Protein AF-A0A6S9W6U0-F1 (afdb_monomer_lite)

Organism: Emiliania huxleyi (NCBI:txid2903)

Structure (mmCIF, N/CA/C/O backbone):
data_AF-A0A6S9W6U0-F1
#
_entry.id   AF-A0A6S9W6U0-F1
#
loop_
_atom_site.group_PDB
_atom_site.id
_atom_site.type_symbol
_atom_site.label_atom_id
_atom_site.label_alt_id
_atom_site.label_comp_id
_atom_site.label_asym_id
_atom_site.label_entity_id
_atom_site.label_seq_id
_atom_site.pdbx_PDB_ins_code
_atom_site.Cartn_x
_atom_site.Cartn_y
_atom_site.Cartn_z
_atom_site.occupancy
_atom_site.B_iso_or_equiv
_atom_site.auth_seq_id
_atom_site.auth_comp_id
_atom_site.auth_asym_id
_atom_site.auth_atom_id
_atom_site.pdbx_PDB_model_num
ATOM 1 N N . MET A 1 1 ? -9.282 -48.641 -18.805 1.00 45.56 1 MET A N 1
ATOM 2 C CA . MET A 1 1 ? -10.358 -49.287 -18.015 1.00 45.56 1 MET A CA 1
ATOM 3 C C . MET A 1 1 ? -9.670 -49.865 -16.785 1.00 45.56 1 MET A C 1
ATOM 5 O O . MET A 1 1 ? -8.794 -50.685 -16.987 1.00 45.56 1 MET A O 1
ATOM 9 N N . LEU A 1 2 ? -9.786 -49.357 -15.556 1.00 47.97 2 LEU A N 1
ATOM 10 C CA . LEU A 1 2 ? -10.931 -49.001 -14.702 1.00 47.97 2 LEU A CA 1
ATOM 11 C C . LEU A 1 2 ? -10.508 -47.906 -13.685 1.00 47.97 2 LEU A C 1
ATOM 13 O O . LEU A 1 2 ? -9.341 -47.906 -13.297 1.00 47.97 2 LEU A O 1
ATOM 17 N N . PRO A 1 3 ? -11.410 -47.032 -13.196 1.00 55.19 3 PRO A N 1
ATOM 18 C CA . PRO A 1 3 ? -11.171 -46.211 -12.007 1.00 55.19 3 PRO A CA 1
ATOM 19 C C . PRO A 1 3 ? -11.755 -46.864 -10.740 1.00 55.19 3 PRO A C 1
ATOM 21 O O . PRO A 1 3 ? -12.887 -47.346 -10.750 1.00 55.19 3 PRO A O 1
ATOM 24 N N . VAL A 1 4 ? -11.006 -46.846 -9.633 1.00 51.09 4 VAL A N 1
ATOM 25 C CA . VAL A 1 4 ? -11.499 -47.245 -8.303 1.00 51.09 4 VAL A CA 1
ATOM 26 C C . VAL A 1 4 ? -11.858 -45.983 -7.525 1.00 51.09 4 VAL A C 1
ATOM 28 O O . VAL A 1 4 ? -10.983 -45.255 -7.065 1.00 51.09 4 VAL A O 1
ATOM 31 N N . ALA A 1 5 ? -13.158 -45.727 -7.394 1.00 45.31 5 ALA A N 1
ATOM 32 C CA . ALA A 1 5 ? -13.719 -44.763 -6.458 1.00 45.31 5 ALA A CA 1
ATOM 33 C C . ALA A 1 5 ? -14.281 -45.532 -5.256 1.00 45.31 5 ALA A C 1
ATOM 35 O O . ALA A 1 5 ? -15.120 -46.416 -5.422 1.00 45.31 5 ALA A O 1
ATOM 36 N N . CYS A 1 6 ? -13.828 -45.192 -4.050 1.00 39.88 6 CYS A N 1
ATOM 37 C CA . CYS A 1 6 ? -14.422 -45.673 -2.807 1.00 39.88 6 CYS A CA 1
ATOM 38 C C . CYS A 1 6 ? -15.377 -44.594 -2.288 1.00 39.88 6 CYS A C 1
ATOM 40 O O . CYS A 1 6 ? -14.941 -43.551 -1.807 1.00 39.88 6 CYS A O 1
ATOM 42 N N . ALA A 1 7 ? -16.677 -44.850 -2.406 1.00 47.69 7 ALA A N 1
ATOM 43 C CA . ALA A 1 7 ? -17.736 -44.110 -1.736 1.00 47.69 7 ALA A CA 1
ATOM 44 C C . ALA A 1 7 ? -18.585 -45.108 -0.941 1.00 47.69 7 ALA A C 1
ATOM 46 O O . ALA A 1 7 ? -19.046 -46.110 -1.485 1.00 47.69 7 ALA A O 1
ATOM 47 N N . SER A 1 8 ? -18.783 -44.843 0.347 1.00 45.09 8 SER A N 1
ATOM 48 C CA . SER A 1 8 ? -19.816 -45.446 1.200 1.00 45.09 8 SER A CA 1
ATOM 49 C C . SER A 1 8 ? -19.757 -44.764 2.562 1.00 45.09 8 SER A C 1
ATOM 51 O O . SER A 1 8 ? -18.672 -44.497 3.057 1.00 45.09 8 SER A O 1
ATOM 53 N N . SER A 1 9 ? -20.832 -44.492 3.285 1.00 46.31 9 SER A N 1
ATOM 54 C CA . SER A 1 9 ? -22.271 -44.478 3.029 1.00 46.31 9 SER A CA 1
ATOM 55 C C . SER A 1 9 ? -22.847 -43.899 4.322 1.00 46.31 9 SER A C 1
ATOM 57 O O . SER A 1 9 ? -22.500 -44.365 5.407 1.00 46.31 9 SER A O 1
ATOM 59 N N . ALA A 1 10 ? -23.698 -42.883 4.226 1.00 45.69 10 ALA A N 1
ATOM 60 C CA . ALA A 1 10 ? -24.438 -42.350 5.361 1.00 45.69 10 ALA A CA 1
ATOM 61 C C . ALA A 1 10 ? -25.391 -43.420 5.924 1.00 45.69 10 ALA A C 1
ATOM 63 O O . ALA A 1 10 ? -26.131 -44.047 5.168 1.00 45.69 10 ALA A O 1
ATOM 64 N N . ALA A 1 11 ? -25.401 -43.603 7.245 1.00 43.19 11 ALA A N 1
ATOM 65 C CA . ALA A 1 11 ? -26.414 -44.388 7.943 1.00 43.19 11 ALA A CA 1
ATOM 66 C C . ALA A 1 11 ? -27.269 -43.453 8.809 1.00 43.19 11 ALA A C 1
ATOM 68 O O . ALA A 1 11 ? -26.894 -43.058 9.909 1.00 43.19 11 ALA A O 1
ATOM 69 N N . VAL A 1 12 ? -28.426 -43.092 8.258 1.00 51.78 12 VAL A N 1
ATOM 70 C CA . VAL A 1 12 ? -29.587 -42.522 8.950 1.00 51.78 12 VAL A CA 1
ATOM 71 C C . VAL A 1 12 ? -30.509 -43.677 9.327 1.00 51.78 12 VAL A C 1
ATOM 73 O O . VAL A 1 12 ? -30.805 -44.490 8.454 1.00 51.78 12 VAL A O 1
ATOM 76 N N . SER A 1 13 ? -30.994 -43.733 10.575 1.00 48.97 13 SER A N 1
ATOM 77 C CA . SER A 1 13 ? -32.222 -44.444 11.008 1.00 48.97 13 SER A CA 1
ATOM 78 C C . SER A 1 13 ? -32.468 -44.243 12.526 1.00 48.97 13 SER A C 1
ATOM 80 O O . SER A 1 13 ? -31.562 -43.779 13.212 1.00 48.97 13 SER A O 1
ATOM 82 N N . PRO A 1 14 ? -33.678 -44.487 13.077 1.00 51.81 14 PRO A N 1
ATOM 83 C CA . PRO A 1 14 ? -34.766 -43.511 13.158 1.00 51.81 14 PRO A CA 1
ATOM 84 C C . PRO A 1 14 ? -35.221 -43.243 14.615 1.00 51.81 14 PRO A C 1
ATOM 86 O O . PRO A 1 14 ? -34.700 -43.787 15.583 1.00 51.81 14 PRO A O 1
ATOM 89 N N . ARG A 1 15 ? -36.217 -42.363 14.761 1.00 44.72 15 ARG A N 1
ATOM 90 C CA . ARG A 1 15 ? -36.742 -41.783 16.010 1.00 44.72 15 ARG A CA 1
ATOM 91 C C . ARG A 1 15 ? -37.965 -42.538 16.591 1.00 44.72 15 ARG A C 1
ATOM 93 O O . ARG A 1 15 ? -38.864 -42.875 15.830 1.00 44.72 15 ARG A O 1
ATOM 100 N N . ALA A 1 16 ? -38.035 -42.556 17.941 1.00 42.88 16 ALA A N 1
ATOM 101 C CA . ALA A 1 16 ? -39.203 -42.640 18.868 1.00 42.88 16 ALA A CA 1
ATOM 102 C C . ALA A 1 16 ? -39.867 -44.022 19.153 1.00 42.88 16 ALA A C 1
ATOM 104 O O . ALA A 1 16 ? -39.698 -44.919 18.334 1.00 42.88 16 ALA A O 1
ATOM 105 N N . PRO A 1 17 ? -40.646 -44.213 20.264 1.00 53.44 17 PRO A N 1
ATOM 106 C CA . PRO A 1 17 ? -41.203 -43.224 21.214 1.00 53.44 17 PRO A CA 1
ATOM 107 C C . PRO A 1 17 ? -41.050 -43.513 22.735 1.00 53.44 17 PRO A C 1
ATOM 109 O O . PRO A 1 17 ? -40.494 -44.511 23.176 1.00 53.44 17 PRO A O 1
ATOM 112 N N . ALA A 1 18 ? -41.560 -42.551 23.513 1.00 50.34 18 ALA A N 1
ATOM 113 C CA . ALA A 1 18 ? -41.523 -42.388 24.964 1.00 50.34 18 ALA A CA 1
ATOM 114 C C . ALA A 1 18 ? -42.345 -43.407 25.782 1.00 50.34 18 ALA A C 1
ATOM 116 O O . ALA A 1 18 ? -43.383 -43.889 25.333 1.00 50.34 18 ALA A O 1
ATOM 117 N N . GLY A 1 19 ? -41.931 -43.615 27.037 1.00 45.50 19 GLY A N 1
ATOM 118 C CA . GLY A 1 19 ? -42.747 -44.184 28.114 1.00 45.50 19 GLY A CA 1
ATOM 119 C C . GLY A 1 19 ? -42.873 -43.191 29.286 1.00 45.50 19 GLY A C 1
ATOM 120 O O . GLY A 1 19 ? -41.926 -42.437 29.526 1.00 45.50 19 GLY A O 1
ATOM 121 N N . PRO A 1 20 ? -44.011 -43.142 30.007 1.00 59.19 20 PRO A N 1
ATOM 122 C CA . PRO A 1 20 ? -44.188 -42.278 31.168 1.00 59.19 20 PRO A CA 1
ATOM 123 C C . PRO A 1 20 ? -43.856 -43.035 32.461 1.00 59.19 20 PRO A C 1
ATOM 125 O O . PRO A 1 20 ? -44.389 -44.113 32.709 1.00 59.19 20 PRO A O 1
ATOM 128 N N . SER A 1 21 ? -43.039 -42.446 33.334 1.00 49.75 21 SER A N 1
ATOM 129 C CA . SER A 1 21 ? -42.992 -42.845 34.744 1.00 49.75 21 SER A CA 1
ATOM 130 C C . SER A 1 21 ? -43.081 -41.610 35.631 1.00 49.75 21 SER A C 1
ATOM 132 O O . SER A 1 21 ? -42.172 -40.787 35.719 1.00 49.75 21 SER A O 1
ATOM 134 N N . THR A 1 22 ? -44.242 -41.499 36.252 1.00 47.97 22 THR A N 1
ATOM 135 C CA . THR A 1 22 ? -44.636 -40.604 37.332 1.00 47.97 22 THR A CA 1
ATOM 136 C C . THR A 1 22 ? -43.745 -40.727 38.569 1.00 47.97 22 THR A C 1
ATOM 138 O O . THR A 1 22 ? -43.418 -41.840 38.971 1.00 47.97 22 THR A O 1
ATOM 141 N N . GLY A 1 23 ? -43.511 -39.603 39.254 1.00 41.44 23 GLY A N 1
ATOM 142 C CA . GLY A 1 23 ? -43.323 -39.596 40.710 1.00 41.44 23 GLY A CA 1
ATOM 143 C C . GLY A 1 23 ? -41.991 -39.041 41.203 1.00 41.44 23 GLY A C 1
ATOM 144 O O . GLY A 1 23 ? -41.084 -39.791 41.535 1.00 41.44 23 GLY A O 1
ATOM 145 N N . GLY A 1 24 ? -41.910 -37.720 41.337 1.00 40.75 24 GLY A N 1
ATOM 146 C CA . GLY A 1 24 ? -40.835 -37.052 42.062 1.00 40.75 24 GLY A CA 1
ATOM 147 C C . GLY A 1 24 ? -41.137 -35.568 42.176 1.00 40.75 24 GLY A C 1
ATOM 148 O O . GLY A 1 24 ? -40.792 -34.798 41.287 1.00 40.75 24 GLY A O 1
ATOM 149 N N . ILE A 1 25 ? -41.828 -35.173 43.247 1.00 50.97 25 ILE A N 1
ATOM 150 C CA . ILE A 1 25 ? -42.038 -33.769 43.614 1.00 50.97 25 ILE A CA 1
ATOM 151 C C . ILE A 1 25 ? -40.677 -33.218 44.055 1.00 50.97 25 ILE A C 1
ATOM 153 O O . ILE A 1 25 ? -40.326 -33.236 45.230 1.00 50.97 25 ILE A O 1
ATOM 157 N N . GLY A 1 26 ? -39.879 -32.791 43.083 1.00 47.25 26 GLY A N 1
ATOM 158 C CA . GLY A 1 26 ? -38.724 -31.934 43.280 1.00 47.25 26 GLY A CA 1
ATOM 159 C C . GLY A 1 26 ? -39.120 -30.544 42.821 1.00 47.25 26 GLY A C 1
ATOM 160 O O . GLY A 1 26 ? -39.370 -30.332 41.637 1.00 47.25 26 GLY A O 1
ATOM 161 N N . VAL A 1 27 ? -39.225 -29.608 43.760 1.00 53.25 27 VAL A N 1
ATOM 162 C CA . VAL A 1 27 ? -39.337 -28.176 43.468 1.00 53.25 27 VAL A CA 1
ATOM 163 C C . VAL A 1 27 ? -38.278 -27.836 42.410 1.00 53.25 27 VAL A C 1
ATOM 165 O O . VAL A 1 27 ? -37.106 -28.143 42.649 1.00 53.25 27 VAL A O 1
ATOM 168 N N . PRO A 1 28 ? -38.621 -27.250 41.247 1.00 48.69 28 PRO A N 1
ATOM 169 C CA . PRO A 1 28 ? -37.594 -26.778 40.341 1.00 48.69 28 PRO A CA 1
ATOM 170 C C . PRO A 1 28 ? -36.883 -25.641 41.066 1.00 48.69 28 PRO A C 1
ATOM 172 O O . PRO A 1 28 ? -37.420 -24.543 41.215 1.00 48.69 28 PRO A O 1
ATOM 175 N N . LEU A 1 29 ? -35.684 -25.930 41.572 1.00 53.41 29 LEU A N 1
ATOM 176 C CA . LEU A 1 29 ? -34.732 -24.916 41.976 1.00 53.41 29 LEU A CA 1
ATOM 177 C C . LEU A 1 29 ? -34.530 -24.053 40.731 1.00 53.41 29 LEU A C 1
ATOM 179 O O . LEU A 1 29 ? -33.866 -24.467 39.782 1.00 53.41 29 LEU A O 1
ATOM 183 N N . VAL A 1 30 ? -35.192 -22.897 40.705 1.00 53.28 30 VAL A N 1
ATOM 184 C CA . VAL A 1 30 ? -34.975 -21.856 39.711 1.00 53.28 30 VAL A CA 1
ATOM 185 C C . VAL A 1 30 ? -33.492 -21.541 39.799 1.00 53.28 30 VAL A C 1
ATOM 187 O O . VAL A 1 30 ? -33.047 -20.845 40.712 1.00 53.28 30 VAL A O 1
ATOM 190 N N . LEU A 1 31 ? -32.707 -22.127 38.891 1.00 55.97 31 LEU A N 1
ATOM 191 C CA . LEU A 1 31 ? -31.335 -21.724 38.662 1.00 55.97 31 LEU A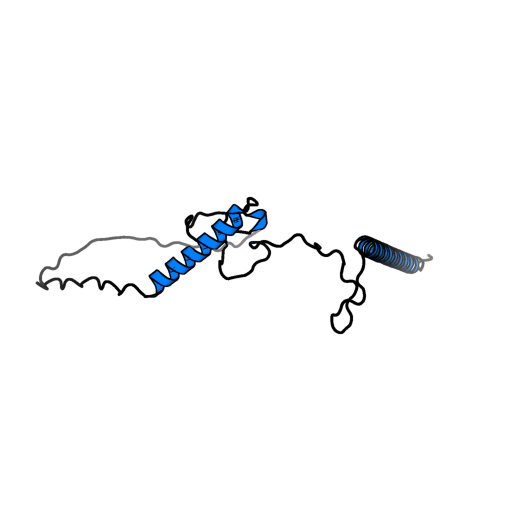 CA 1
ATOM 192 C C . LEU A 1 31 ? -31.443 -20.280 38.192 1.00 55.97 31 LEU A C 1
ATOM 194 O O . LEU A 1 31 ? -31.715 -20.006 37.023 1.00 55.97 31 LEU A O 1
ATOM 198 N N . GLY A 1 32 ? -31.298 -19.362 39.147 1.00 46.31 32 GLY A N 1
ATOM 199 C CA . GLY A 1 32 ? -31.093 -17.959 38.878 1.00 46.31 32 GLY A CA 1
ATOM 200 C C . GLY A 1 32 ? -30.023 -17.880 37.807 1.00 46.31 32 GLY A C 1
ATOM 201 O O . GLY A 1 32 ? -28.888 -18.318 38.013 1.00 46.31 32 GLY A O 1
ATOM 202 N N . ARG A 1 33 ? -30.425 -17.395 36.632 1.00 53.84 33 ARG A N 1
ATOM 203 C CA . ARG A 1 33 ? -29.520 -17.007 35.564 1.00 53.84 33 ARG A CA 1
ATOM 204 C C . ARG A 1 33 ? -28.523 -16.068 36.222 1.00 53.84 33 ARG A C 1
ATOM 206 O O . ARG A 1 33 ? -28.879 -14.944 36.565 1.00 53.84 33 ARG A O 1
ATOM 213 N N . ARG A 1 34 ? -27.315 -16.571 36.495 1.00 53.12 34 ARG A N 1
ATOM 214 C CA . ARG A 1 34 ? -26.216 -15.755 36.997 1.00 53.12 34 ARG A CA 1
ATOM 215 C C . ARG A 1 34 ? -26.002 -14.706 35.918 1.00 53.12 34 ARG A C 1
ATOM 217 O O . ARG A 1 34 ? -25.493 -15.021 34.846 1.00 53.12 34 ARG A O 1
ATOM 224 N N . ILE A 1 35 ? -26.492 -13.496 36.161 1.00 59.78 35 ILE A N 1
ATOM 225 C CA . ILE A 1 35 ? -26.091 -12.328 35.395 1.00 59.78 35 ILE A CA 1
ATOM 226 C C . ILE A 1 35 ? -24.606 -12.223 35.706 1.00 59.78 35 ILE A C 1
ATOM 228 O O . ILE A 1 35 ? -24.223 -11.880 36.825 1.00 59.78 35 ILE A O 1
ATOM 232 N N . ALA A 1 36 ? -23.782 -12.683 34.764 1.00 61.25 36 ALA A N 1
ATOM 233 C CA . ALA A 1 36 ? -22.353 -12.462 34.825 1.00 61.25 36 ALA A CA 1
ATOM 234 C C . ALA A 1 36 ? -22.152 -10.959 35.074 1.00 61.25 36 ALA A C 1
ATOM 236 O O . ALA A 1 36 ? -22.862 -10.160 34.450 1.00 61.25 36 ALA A O 1
ATOM 237 N N . PRO A 1 37 ? -21.267 -10.559 36.004 1.00 57.16 37 PRO A N 1
ATOM 238 C CA . PRO A 1 37 ? -20.985 -9.144 36.184 1.00 57.16 37 PRO A CA 1
ATOM 239 C C . PRO A 1 37 ? -20.589 -8.583 34.813 1.00 57.16 37 PRO A C 1
ATOM 241 O O . PRO A 1 37 ? -19.883 -9.292 34.086 1.00 57.16 37 PRO A O 1
ATOM 244 N N . PRO A 1 38 ? -21.052 -7.378 34.423 1.00 58.94 38 PRO A N 1
ATOM 245 C CA . PRO A 1 38 ? -20.591 -6.761 33.191 1.00 58.94 38 PRO A CA 1
ATOM 246 C C . PRO A 1 38 ? -19.073 -6.721 33.286 1.00 58.94 38 PRO A C 1
ATOM 248 O O . PRO A 1 38 ? -18.504 -6.042 34.141 1.00 58.94 38 PRO A O 1
ATOM 251 N N . SER A 1 39 ? -18.419 -7.565 32.494 1.00 62.66 39 SER A N 1
ATOM 252 C CA . SER A 1 39 ? -16.972 -7.638 32.474 1.00 62.66 39 SER A CA 1
ATOM 253 C C . SER A 1 39 ? -16.476 -6.236 32.160 1.00 62.66 39 SER A C 1
ATOM 255 O O . SER A 1 39 ? -16.992 -5.614 31.231 1.00 62.66 39 SER A O 1
ATOM 257 N N . MET A 1 40 ? -15.479 -5.751 32.900 1.00 61.69 40 MET A N 1
ATOM 258 C CA . MET A 1 40 ? -14.823 -4.459 32.644 1.00 61.69 40 MET A CA 1
ATOM 259 C C . MET A 1 40 ? -14.399 -4.290 31.172 1.00 61.69 40 MET A C 1
ATOM 261 O O . MET A 1 40 ? -14.284 -3.171 30.685 1.00 61.69 40 MET A O 1
ATOM 265 N N . ASN A 1 41 ? -14.274 -5.411 30.460 1.00 68.38 41 ASN A N 1
ATOM 266 C CA . ASN A 1 41 ? -14.037 -5.523 29.031 1.00 68.38 41 ASN A CA 1
ATOM 267 C C . ASN A 1 41 ? -15.103 -4.824 28.164 1.00 68.38 41 ASN A C 1
ATOM 269 O O . ASN A 1 41 ? -14.753 -4.238 27.158 1.00 68.38 41 ASN A O 1
ATOM 273 N N . PHE A 1 42 ? -16.387 -4.790 28.546 1.00 75.75 42 PHE A N 1
ATOM 274 C CA . PHE A 1 42 ? -17.433 -4.211 27.683 1.00 75.75 42 PHE A CA 1
ATOM 275 C C . PHE A 1 42 ? -17.235 -2.708 27.449 1.00 75.75 42 PHE A C 1
ATOM 277 O O . PHE A 1 42 ? -17.337 -2.230 26.324 1.00 75.75 42 PHE A O 1
ATOM 284 N N . PHE A 1 43 ? -16.929 -1.956 28.510 1.00 79.00 43 PHE A N 1
ATOM 285 C CA . PHE A 1 43 ? -16.691 -0.518 28.388 1.00 79.00 43 PHE A CA 1
ATOM 286 C C . PHE A 1 43 ? -15.352 -0.217 27.713 1.00 79.00 43 PHE A C 1
ATOM 288 O O . PHE A 1 43 ? -15.274 0.749 26.958 1.00 79.00 43 PHE A O 1
ATOM 295 N N . SER A 1 44 ? -14.315 -1.032 27.938 1.00 78.38 44 SER A N 1
ATOM 296 C CA . SER A 1 44 ? -13.043 -0.872 27.226 1.00 78.38 44 SER A CA 1
ATOM 297 C C . SER A 1 44 ? -13.167 -1.211 25.742 1.00 78.38 44 SER A C 1
ATOM 299 O O . SER A 1 44 ? -12.621 -0.487 24.919 1.00 78.38 44 SER A O 1
ATOM 301 N N . ASP A 1 45 ? -13.916 -2.259 25.398 1.00 78.88 45 ASP A N 1
ATOM 302 C CA . ASP A 1 45 ? -14.146 -2.688 24.019 1.00 78.88 45 ASP A CA 1
ATOM 303 C C . ASP A 1 45 ? -15.010 -1.658 23.281 1.00 78.88 45 ASP A C 1
ATOM 305 O O . ASP A 1 45 ? -14.684 -1.271 22.164 1.00 78.88 45 ASP A O 1
ATOM 309 N N . PHE A 1 46 ? -16.042 -1.115 23.938 1.00 82.50 46 PHE A N 1
ATOM 310 C CA . PHE A 1 46 ? -16.851 -0.026 23.391 1.00 82.50 46 PHE A CA 1
ATOM 311 C C . PHE A 1 46 ? -16.040 1.256 23.165 1.00 82.50 46 PHE A C 1
ATOM 313 O O . PHE A 1 46 ? -16.154 1.875 22.111 1.00 82.50 46 PHE A O 1
ATOM 320 N N . MET A 1 47 ? -15.207 1.664 24.128 1.00 84.06 47 MET A N 1
ATOM 321 C CA . MET A 1 47 ? -14.361 2.853 23.967 1.00 84.06 47 MET A CA 1
ATOM 322 C C . MET A 1 47 ? -13.295 2.648 22.888 1.00 84.06 47 MET A C 1
ATOM 324 O O . MET A 1 47 ? -13.016 3.578 22.139 1.00 84.06 47 MET A O 1
ATOM 328 N N . ALA A 1 48 ? -12.752 1.435 22.753 1.00 81.00 48 ALA A N 1
ATOM 329 C CA . ALA A 1 48 ? -11.837 1.092 21.669 1.00 81.00 48 ALA A CA 1
ATOM 330 C C . ALA A 1 48 ? -12.533 1.095 20.295 1.00 81.00 48 ALA A C 1
ATOM 332 O O . ALA A 1 48 ? -11.955 1.560 19.316 1.00 81.00 48 ALA A O 1
ATOM 333 N N . GLU A 1 49 ? -13.778 0.620 20.202 1.00 81.94 49 GLU A N 1
ATOM 334 C CA . GLU A 1 49 ? -14.565 0.715 18.966 1.00 81.94 49 GLU A CA 1
ATOM 335 C C . GLU A 1 49 ? -14.959 2.156 18.633 1.00 81.94 49 GLU A C 1
ATOM 337 O O . GLU A 1 49 ? -15.000 2.520 17.458 1.00 81.94 49 GLU A O 1
ATOM 342 N N . LEU A 1 50 ? -15.220 2.983 19.647 1.00 84.50 50 LEU A N 1
ATOM 343 C CA . LEU A 1 50 ? -15.534 4.398 19.479 1.00 84.50 50 LEU A CA 1
ATOM 344 C C . LEU A 1 50 ? -14.312 5.203 19.019 1.00 84.50 50 LEU A C 1
ATOM 346 O O . LEU A 1 50 ? -14.454 6.061 18.152 1.00 84.50 50 LEU A O 1
ATOM 350 N N . ASP A 1 51 ? -13.126 4.895 19.541 1.00 82.44 51 ASP A N 1
ATOM 351 C CA . ASP A 1 51 ? -11.849 5.455 19.086 1.00 82.44 51 ASP A CA 1
ATOM 352 C C . ASP A 1 51 ? -11.548 5.039 17.639 1.00 82.44 51 ASP A C 1
ATOM 354 O O . ASP A 1 51 ? -11.346 5.890 16.776 1.00 82.44 51 ASP A O 1
ATOM 358 N N . ALA A 1 52 ? -11.683 3.746 17.318 1.00 80.75 52 ALA A N 1
ATOM 359 C CA . ALA A 1 52 ? -11.533 3.250 15.949 1.00 80.75 52 ALA A CA 1
ATOM 360 C C . ALA A 1 52 ? -12.543 3.885 14.976 1.00 80.75 52 ALA A C 1
ATOM 362 O O . ALA A 1 52 ? -12.221 4.153 13.819 1.00 80.75 52 ALA A O 1
ATOM 363 N N . PHE A 1 53 ? -13.772 4.139 15.433 1.00 82.75 53 PHE A N 1
ATOM 364 C CA . PHE A 1 53 ? -14.782 4.847 14.654 1.00 82.75 53 PHE A CA 1
ATOM 365 C C . PHE A 1 53 ? -14.423 6.324 14.456 1.00 82.75 53 PHE A C 1
ATOM 367 O O . PHE A 1 53 ? -14.594 6.847 13.355 1.00 82.75 53 PHE A O 1
ATOM 374 N N . ALA A 1 54 ? -13.923 6.999 15.493 1.00 81.81 54 ALA A N 1
ATOM 375 C CA . ALA A 1 54 ? -13.475 8.383 15.403 1.00 81.81 54 ALA A CA 1
ATOM 376 C C . ALA A 1 54 ? -12.274 8.519 14.452 1.00 81.81 54 ALA A C 1
ATOM 378 O O . ALA A 1 54 ? -12.308 9.385 13.578 1.00 81.81 54 ALA A O 1
ATOM 379 N N . ASP A 1 55 ? -11.283 7.631 14.544 1.00 74.81 55 ASP A N 1
ATOM 380 C CA . ASP A 1 55 ? -10.138 7.550 13.630 1.00 74.81 55 ASP A CA 1
ATOM 381 C C . ASP A 1 55 ? -10.583 7.336 12.176 1.00 74.81 55 ASP A C 1
ATOM 383 O O . ASP A 1 55 ? -10.167 8.071 11.272 1.00 74.81 55 ASP A O 1
ATOM 387 N N . ASP A 1 56 ? -11.491 6.381 11.946 1.00 75.44 56 ASP A N 1
A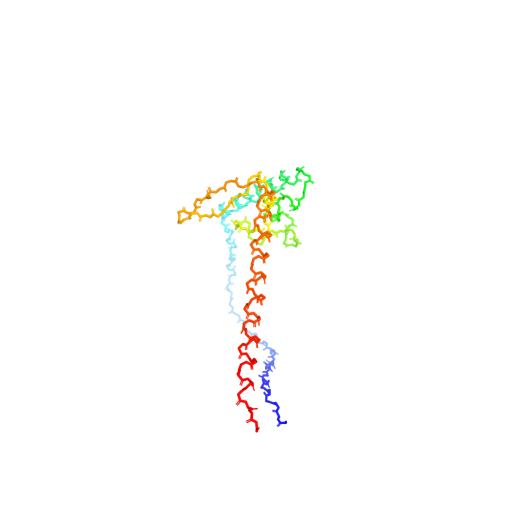TOM 388 C CA . ASP A 1 56 ? -12.063 6.114 10.624 1.00 75.44 56 ASP A CA 1
ATOM 389 C C . ASP A 1 56 ? -12.829 7.345 10.091 1.00 75.44 56 ASP A C 1
ATOM 391 O O . ASP A 1 56 ? -12.705 7.705 8.914 1.00 75.44 56 ASP A O 1
ATOM 395 N N . ALA A 1 57 ? -13.625 8.009 10.939 1.00 74.81 57 ALA A N 1
ATOM 396 C CA . ALA A 1 57 ? -14.453 9.154 10.566 1.00 74.81 57 ALA A CA 1
ATOM 397 C C . ALA A 1 57 ? -13.624 10.415 10.293 1.00 74.81 57 ALA A C 1
ATOM 399 O O . ALA A 1 57 ? -13.891 11.122 9.320 1.00 74.81 57 ALA A O 1
ATOM 400 N N . VAL A 1 58 ? -12.612 10.697 11.115 1.00 72.25 58 VAL A N 1
ATOM 401 C CA . VAL A 1 58 ? -11.707 11.841 10.941 1.00 72.25 58 VAL A CA 1
ATOM 402 C C . VAL A 1 58 ? -10.844 11.646 9.701 1.00 72.25 58 VAL A C 1
ATOM 404 O O . VAL A 1 58 ? -10.774 12.559 8.876 1.00 72.25 58 VAL A O 1
ATOM 407 N N . GLY A 1 59 ? -10.274 10.451 9.509 1.00 68.12 59 GLY A N 1
ATOM 408 C CA . GLY A 1 59 ? -9.521 10.122 8.301 1.00 68.12 59 GLY A CA 1
ATOM 409 C C . GLY A 1 59 ? -10.376 10.317 7.049 1.00 68.12 59 GLY A C 1
ATOM 410 O O . GLY A 1 59 ? -10.023 11.064 6.143 1.00 68.12 59 GLY A O 1
ATOM 411 N N . ARG A 1 60 ? -11.585 9.752 7.020 1.00 70.44 60 ARG A N 1
ATOM 412 C CA . ARG A 1 60 ? -12.443 9.797 5.821 1.00 70.44 60 ARG A CA 1
ATOM 413 C C . ARG A 1 60 ? -13.111 11.141 5.572 1.00 70.44 60 ARG A C 1
ATOM 415 O O . ARG A 1 60 ? -13.410 11.450 4.417 1.00 70.44 60 ARG A O 1
ATOM 422 N N . ARG A 1 61 ? -13.316 11.960 6.607 1.00 68.88 61 ARG A N 1
ATOM 423 C CA . ARG A 1 61 ? -13.845 13.326 6.470 1.00 68.88 61 ARG A CA 1
ATOM 424 C C . ARG A 1 61 ? -12.916 14.235 5.660 1.00 68.88 61 ARG A C 1
ATOM 426 O O . ARG A 1 61 ? -13.411 15.176 5.047 1.00 68.88 61 ARG A O 1
ATOM 433 N N . MET A 1 62 ? -11.620 13.924 5.560 1.00 60.16 62 MET A N 1
ATOM 434 C CA . MET A 1 62 ? -10.702 14.585 4.617 1.00 60.16 62 MET A CA 1
ATOM 435 C C . MET A 1 62 ? -10.954 14.219 3.137 1.00 60.16 62 MET A C 1
ATOM 437 O O . MET A 1 62 ? -10.176 14.591 2.265 1.00 60.16 62 MET A O 1
ATOM 441 N N . GLY A 1 63 ? -12.069 13.548 2.822 1.00 55.22 63 GLY A N 1
ATOM 442 C CA . GLY A 1 63 ? -12.689 13.546 1.491 1.00 55.22 63 GLY A CA 1
ATOM 443 C C . GLY A 1 63 ? -12.156 12.500 0.516 1.00 55.22 63 GLY A C 1
ATOM 444 O O . GLY A 1 63 ? -12.783 12.240 -0.506 1.00 55.22 63 GLY A O 1
ATOM 445 N N . ASN A 1 64 ? -11.050 11.839 0.843 1.00 64.06 64 ASN A N 1
ATOM 446 C CA . ASN A 1 64 ? -10.370 10.955 -0.098 1.00 64.06 64 ASN A CA 1
ATOM 447 C C . ASN A 1 64 ? -10.744 9.452 0.014 1.00 64.06 64 ASN A C 1
ATOM 449 O O . ASN A 1 64 ? -10.217 8.622 -0.732 1.00 64.06 64 ASN A O 1
ATOM 453 N N . GLY A 1 65 ? -11.685 9.089 0.896 1.00 67.12 65 GLY A N 1
ATOM 454 C CA . GLY A 1 65 ? -12.267 7.739 0.986 1.00 67.12 65 GLY A CA 1
ATOM 455 C C . GLY A 1 65 ? -11.277 6.612 1.334 1.00 67.12 65 GLY A C 1
ATOM 456 O O . GLY A 1 65 ? -10.144 6.854 1.740 1.00 67.12 65 GLY A O 1
ATOM 457 N N . ALA A 1 66 ? -11.693 5.350 1.161 1.00 66.88 66 ALA A N 1
ATOM 458 C CA . ALA A 1 66 ? -10.869 4.170 1.481 1.00 66.88 66 ALA A CA 1
ATOM 459 C C . ALA A 1 66 ? -9.554 4.094 0.676 1.00 66.88 66 ALA A C 1
ATOM 461 O O . ALA A 1 66 ? -8.595 3.469 1.112 1.00 66.88 66 ALA A O 1
ATOM 462 N N . LYS A 1 67 ? -9.469 4.791 -0.465 1.00 71.44 67 LYS A N 1
ATOM 463 C CA . LYS A 1 67 ? -8.255 4.865 -1.290 1.00 71.44 67 LYS A CA 1
ATOM 464 C C . LYS A 1 67 ? -7.083 5.547 -0.574 1.00 71.44 67 LYS A C 1
ATOM 466 O O . LYS A 1 67 ? -5.939 5.212 -0.853 1.00 71.44 67 LYS A O 1
ATOM 471 N N . PHE A 1 68 ? -7.364 6.493 0.323 1.00 70.62 68 PHE A N 1
ATOM 472 C CA . PHE A 1 68 ? -6.336 7.266 1.028 1.00 70.62 68 PHE A CA 1
ATOM 473 C C . PHE A 1 68 ? -6.218 6.955 2.520 1.00 70.62 68 PHE A C 1
ATOM 475 O O . PHE A 1 68 ? -5.320 7.465 3.178 1.00 70.62 68 PHE A O 1
ATOM 482 N N . TYR A 1 69 ? -7.122 6.138 3.055 1.00 73.88 69 TYR A N 1
ATOM 483 C CA . TYR A 1 69 ? -7.148 5.803 4.481 1.00 73.88 69 TYR A CA 1
ATOM 484 C C . TYR A 1 69 ? -7.238 4.295 4.744 1.00 73.88 69 TYR A C 1
ATOM 486 O O . TYR A 1 69 ? -7.227 3.884 5.897 1.00 73.88 69 TYR A O 1
ATOM 494 N N . GLY A 1 70 ? -7.287 3.470 3.693 1.00 79.06 70 GLY A N 1
ATOM 495 C CA . GLY A 1 70 ? -7.434 2.024 3.808 1.00 79.06 70 GLY A CA 1
ATOM 496 C C . GLY A 1 70 ? -8.848 1.582 4.202 1.00 79.06 70 GLY A C 1
ATOM 497 O O . GLY A 1 70 ? -9.807 2.372 4.275 1.00 79.06 70 GLY A O 1
ATOM 498 N N . LYS A 1 71 ? -8.983 0.276 4.433 1.00 86.38 71 LYS A N 1
ATOM 499 C CA . LYS A 1 71 ? -10.190 -0.353 4.981 1.00 86.38 71 LYS A CA 1
ATOM 500 C C . LYS A 1 71 ? -10.451 0.119 6.422 1.00 86.38 71 LYS A C 1
ATOM 502 O O . LYS A 1 71 ? -9.545 0.557 7.122 1.00 86.38 71 LYS A O 1
ATOM 507 N N . ARG A 1 72 ? -11.713 0.047 6.858 1.00 83.00 72 ARG A N 1
ATOM 508 C CA . ARG A 1 72 ? -12.178 0.444 8.201 1.00 83.00 72 ARG A CA 1
ATOM 509 C C . ARG A 1 72 ? -11.631 -0.477 9.263 1.00 83.00 72 ARG A C 1
ATOM 511 O O . ARG A 1 72 ? -11.656 -1.692 9.079 1.00 83.00 72 ARG A O 1
ATOM 518 N N . LYS A 1 73 ? -11.282 0.086 10.412 1.00 82.75 73 LYS A N 1
ATOM 519 C CA . LYS A 1 73 ? -10.973 -0.706 11.607 1.00 82.75 73 LYS A CA 1
ATOM 520 C C . LYS A 1 73 ? -12.220 -0.960 12.454 1.00 82.75 73 LYS A C 1
ATOM 522 O O . LYS A 1 73 ? -12.309 -1.998 13.105 1.00 82.75 73 LYS A O 1
ATOM 527 N N . SER A 1 74 ? -13.185 -0.040 12.439 1.00 81.44 74 SER A N 1
ATOM 528 C CA . SER A 1 74 ? -14.386 -0.121 13.276 1.00 81.44 74 SER A CA 1
ATOM 529 C C . SER A 1 74 ? -15.375 -1.208 12.825 1.00 81.44 74 SER A C 1
ATOM 531 O O . SER A 1 74 ? -15.660 -1.377 11.639 1.00 81.44 74 SER A O 1
ATOM 533 N N . SER A 1 75 ? -15.967 -1.921 13.792 1.00 79.81 75 SER A N 1
ATOM 534 C CA . SER A 1 75 ? -17.091 -2.855 13.568 1.00 79.81 75 SER A CA 1
ATOM 535 C C . SER A 1 75 ? -18.457 -2.155 13.516 1.00 79.81 75 SER A C 1
ATOM 537 O O . SER A 1 75 ? -19.482 -2.823 13.399 1.00 79.81 75 SER A O 1
ATOM 539 N N . PHE A 1 76 ? -18.485 -0.821 13.600 1.00 79.06 76 PHE A N 1
ATOM 540 C CA . PHE A 1 76 ? -19.701 -0.015 13.745 1.00 79.06 76 PHE A CA 1
ATOM 541 C C . PHE A 1 76 ? -20.736 -0.259 12.637 1.00 79.06 76 PHE A C 1
ATOM 543 O O . PHE A 1 76 ? -21.939 -0.227 12.881 1.00 79.06 76 PHE A O 1
ATOM 550 N N . TYR A 1 77 ? -20.275 -0.531 11.416 1.00 72.56 77 TYR A N 1
ATOM 551 C CA . TYR A 1 77 ? -21.140 -0.730 10.252 1.00 72.56 77 TYR A CA 1
ATOM 552 C C . TYR A 1 77 ? -21.674 -2.165 10.106 1.00 72.56 77 TYR A C 1
ATOM 554 O O . TYR A 1 77 ? -22.363 -2.457 9.131 1.00 72.56 77 TYR A O 1
ATOM 562 N N . GLY A 1 78 ? -21.404 -3.041 11.079 1.00 78.50 78 GLY A N 1
ATOM 563 C CA . GLY A 1 78 ? -21.860 -4.428 11.089 1.00 78.50 78 GLY A CA 1
ATOM 564 C C . GLY A 1 78 ? -20.848 -5.417 10.508 1.00 78.50 78 GLY A C 1
ATOM 565 O O . GLY A 1 78 ? -19.756 -5.056 10.069 1.00 78.50 78 GLY A O 1
ATOM 566 N N . ALA A 1 79 ? -21.209 -6.702 10.548 1.00 75.62 79 ALA A N 1
ATOM 567 C CA . ALA A 1 79 ? -20.362 -7.791 10.056 1.00 75.62 79 ALA A CA 1
ATOM 568 C C . ALA A 1 79 ? -20.297 -7.857 8.519 1.00 75.62 79 ALA A C 1
ATOM 570 O O . ALA A 1 79 ? -19.295 -8.311 7.977 1.00 75.62 79 ALA A O 1
ATOM 571 N N . ASP A 1 80 ? -21.321 -7.347 7.829 1.00 79.31 80 ASP A N 1
ATOM 572 C CA . ASP A 1 80 ? -21.449 -7.383 6.363 1.00 79.31 80 ASP A CA 1
ATOM 573 C C . ASP A 1 80 ? -20.734 -6.214 5.660 1.00 79.31 80 ASP A C 1
ATOM 575 O O . ASP A 1 80 ? -20.974 -5.905 4.490 1.00 79.31 80 ASP A O 1
ATOM 579 N N . ASP A 1 81 ? -19.854 -5.522 6.379 1.00 79.38 81 ASP A N 1
ATOM 580 C CA . ASP A 1 81 ? -19.087 -4.414 5.842 1.00 79.38 81 ASP A CA 1
ATOM 581 C C . ASP A 1 81 ? -17.940 -4.908 4.940 1.00 79.38 81 ASP A C 1
ATOM 583 O O . ASP A 1 81 ? -16.872 -5.308 5.401 1.00 79.38 81 ASP A O 1
ATOM 587 N N . THR A 1 82 ? -18.133 -4.784 3.625 1.00 80.75 82 THR A N 1
ATOM 588 C CA . THR A 1 82 ? -17.141 -5.140 2.591 1.00 80.75 82 THR A CA 1
ATOM 589 C C . THR A 1 82 ? -15.848 -4.323 2.647 1.00 80.75 82 THR A C 1
ATOM 591 O O . THR A 1 82 ? -14.834 -4.722 2.076 1.00 80.75 82 THR A O 1
ATOM 594 N N . GLN A 1 83 ? -15.872 -3.170 3.315 1.00 79.44 83 GLN A N 1
ATOM 595 C CA . GLN A 1 83 ? -14.736 -2.268 3.484 1.00 79.44 83 GLN A CA 1
ATOM 596 C C . GLN A 1 83 ? -14.131 -2.368 4.883 1.00 79.44 83 GLN A C 1
ATOM 598 O O . GLN A 1 83 ? -13.345 -1.495 5.251 1.00 79.44 83 GLN A O 1
ATOM 603 N N . LYS A 1 84 ? -14.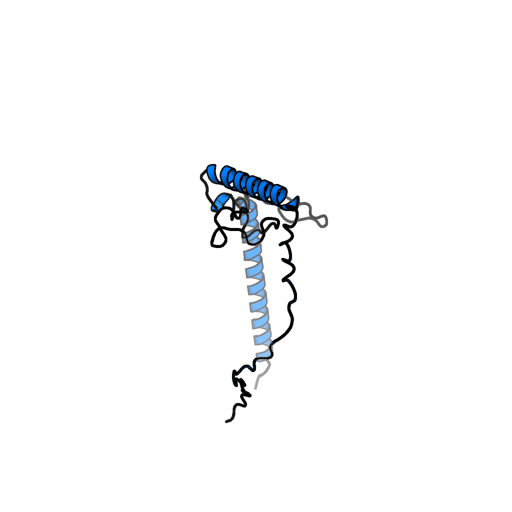489 -3.389 5.667 1.00 84.56 84 LYS A N 1
ATOM 604 C CA . LYS A 1 84 ? -13.880 -3.670 6.964 1.00 84.56 84 LYS A CA 1
ATOM 605 C C . LYS A 1 84 ? -12.564 -4.421 6.789 1.00 84.56 84 LYS A C 1
ATOM 607 O O . LYS A 1 84 ? -12.428 -5.289 5.926 1.00 84.56 84 LYS A O 1
ATOM 612 N N . LYS A 1 85 ? -11.591 -4.061 7.613 1.00 85.44 85 LYS A N 1
ATOM 613 C CA . LYS A 1 85 ? -10.319 -4.757 7.741 1.00 85.44 85 LYS A CA 1
ATOM 614 C C . LYS A 1 85 ? -10.530 -6.115 8.416 1.00 85.44 85 LYS A C 1
ATOM 616 O O . LYS A 1 85 ? -11.337 -6.208 9.342 1.00 85.44 85 LYS A O 1
ATOM 621 N N . ALA A 1 86 ? -9.814 -7.149 7.971 1.00 81.81 86 ALA A N 1
ATOM 622 C CA . ALA A 1 86 ? -9.928 -8.477 8.578 1.00 81.81 86 ALA A CA 1
ATOM 623 C C . ALA A 1 86 ? -9.460 -8.454 10.043 1.00 81.81 86 ALA A C 1
ATOM 625 O O . ALA A 1 86 ? -10.174 -8.915 10.932 1.00 81.81 86 ALA A O 1
ATOM 626 N N . ASP A 1 87 ? -8.315 -7.810 10.283 1.00 81.31 87 ASP A N 1
ATOM 627 C CA . ASP A 1 87 ? -7.725 -7.632 11.606 1.00 81.31 87 ASP A CA 1
ATOM 628 C C . ASP A 1 87 ? -7.454 -6.141 11.875 1.00 81.31 87 ASP A C 1
ATOM 630 O O . ASP A 1 87 ? -6.581 -5.545 11.243 1.00 81.31 87 ASP A O 1
ATOM 634 N N . PRO A 1 88 ? -8.141 -5.500 12.839 1.00 76.50 88 PRO A N 1
ATOM 635 C CA . PRO A 1 88 ? -8.011 -4.057 13.070 1.00 76.50 88 PRO A CA 1
ATOM 636 C C . PRO A 1 88 ? -6.662 -3.643 13.683 1.00 76.50 88 PRO A C 1
ATOM 638 O O . PRO A 1 88 ? -6.293 -2.471 13.618 1.00 76.50 88 PRO A O 1
ATOM 641 N N . LYS A 1 89 ? -5.933 -4.589 14.292 1.00 77.81 89 LYS A N 1
ATOM 642 C CA . LYS A 1 89 ? -4.653 -4.347 14.983 1.00 77.81 89 LYS A CA 1
ATOM 643 C C . LYS A 1 89 ? -3.422 -4.732 14.164 1.00 77.81 89 LYS A C 1
ATOM 645 O O . LYS A 1 89 ? -2.320 -4.337 14.536 1.00 77.81 89 LYS A O 1
ATOM 650 N N . SER A 1 90 ? -3.578 -5.523 13.105 1.00 81.62 90 SER A N 1
ATOM 651 C CA . SER A 1 90 ? -2.454 -5.874 12.237 1.00 81.62 90 SER A CA 1
ATOM 652 C C . SER A 1 90 ? -2.172 -4.720 11.279 1.00 81.62 90 SER A C 1
ATOM 654 O O . SER A 1 90 ? -3.075 -3.946 10.969 1.00 81.62 90 SER A O 1
ATOM 656 N N . SER A 1 91 ? -0.931 -4.574 10.821 1.00 77.25 91 SER A N 1
ATOM 657 C CA . SER A 1 91 ? -0.609 -3.737 9.664 1.00 77.25 91 SER A CA 1
ATOM 658 C C . SER A 1 91 ? -0.507 -4.626 8.424 1.00 77.25 91 SER A C 1
ATOM 660 O O . SER A 1 91 ? 0.111 -5.687 8.456 1.00 77.25 91 SER A O 1
ATOM 662 N N . SER A 1 92 ? -1.143 -4.218 7.334 1.00 79.19 92 SER A N 1
ATOM 663 C CA . SER A 1 92 ? -1.228 -4.976 6.082 1.00 79.19 92 SER A CA 1
ATOM 664 C C . SER A 1 92 ? -1.191 -3.997 4.921 1.00 79.19 92 SER A C 1
ATOM 666 O O . SER A 1 92 ? -2.050 -3.119 4.843 1.00 79.19 92 SER 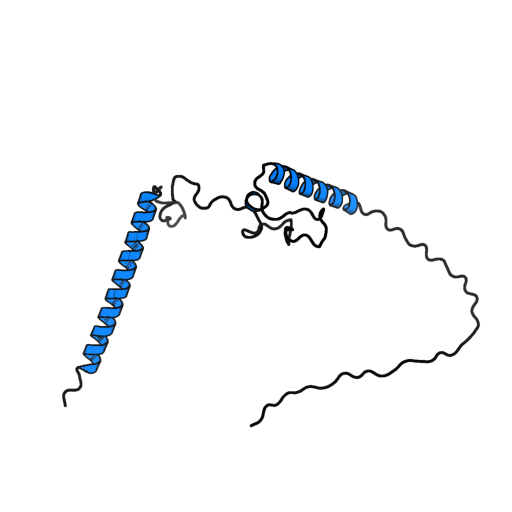A O 1
ATOM 668 N N . ARG A 1 93 ? -0.230 -4.145 4.010 1.00 78.44 93 ARG A N 1
ATOM 669 C CA . ARG A 1 93 ? -0.018 -3.197 2.906 1.00 78.44 93 ARG A CA 1
ATOM 670 C C . ARG A 1 93 ? -1.212 -3.131 1.948 1.00 78.44 93 ARG A C 1
ATOM 672 O O . ARG A 1 93 ? -1.447 -2.092 1.345 1.00 78.44 93 ARG A O 1
ATOM 679 N N . GLU A 1 94 ? -1.961 -4.224 1.834 1.00 77.69 94 GLU A N 1
ATOM 680 C CA . GLU A 1 94 ? -3.111 -4.374 0.941 1.00 77.69 94 GLU A CA 1
ATOM 681 C C . GLU A 1 94 ? -4.395 -3.745 1.500 1.00 77.69 94 GLU A C 1
ATOM 683 O O . GLU A 1 94 ? -5.255 -3.317 0.729 1.00 77.69 94 GLU A O 1
ATOM 688 N N . GLU A 1 95 ? -4.553 -3.701 2.827 1.00 78.12 95 GLU A N 1
ATOM 689 C CA . GLU A 1 95 ? -5.758 -3.152 3.471 1.00 78.12 95 GLU A CA 1
ATOM 690 C C . GLU A 1 95 ? -5.534 -1.765 4.080 1.00 78.12 95 GLU A C 1
ATOM 692 O O . GLU A 1 95 ? -6.489 -0.997 4.193 1.00 78.12 95 GLU A O 1
ATOM 697 N N . ASP A 1 96 ? -4.296 -1.430 4.450 1.00 82.81 96 ASP A N 1
ATOM 698 C CA . ASP A 1 96 ? -3.932 -0.120 4.981 1.00 82.81 96 ASP A CA 1
ATOM 699 C C . ASP A 1 96 ? -3.560 0.849 3.868 1.00 82.81 96 ASP A C 1
ATOM 701 O O . ASP A 1 96 ? -3.073 0.474 2.800 1.00 82.81 96 ASP A O 1
ATOM 705 N N . TYR A 1 97 ? -3.742 2.138 4.145 1.00 79.50 97 TYR A N 1
ATOM 706 C CA . TYR A 1 97 ? -3.236 3.154 3.245 1.00 79.50 97 TYR A CA 1
ATOM 707 C C . TYR A 1 97 ? -1.713 3.088 3.149 1.00 79.50 97 TYR A C 1
ATOM 709 O O . TYR A 1 97 ? -0.995 3.298 4.128 1.00 79.50 97 TYR A O 1
ATOM 717 N N . SER A 1 98 ? -1.239 2.880 1.928 1.00 73.12 98 SER A N 1
ATOM 718 C CA . SER A 1 98 ? 0.148 3.097 1.556 1.00 73.12 98 SER A CA 1
ATOM 719 C C . SER A 1 98 ? 0.224 4.386 0.748 1.00 73.12 98 SER A C 1
ATOM 721 O O . SER A 1 98 ? -0.497 4.558 -0.237 1.00 73.12 98 SER A O 1
ATOM 723 N N . GLY A 1 99 ? 1.081 5.310 1.185 1.00 72.69 99 GLY A N 1
ATOM 724 C CA . GLY A 1 99 ? 1.339 6.539 0.442 1.00 72.69 99 GLY A CA 1
ATOM 725 C C . GLY A 1 99 ? 1.855 6.252 -0.975 1.00 72.69 99 GLY A C 1
ATOM 726 O O . GLY A 1 99 ? 2.304 5.139 -1.255 1.00 72.69 99 GLY A O 1
ATOM 727 N N . PRO A 1 100 ? 1.813 7.244 -1.880 1.00 74.56 100 PRO A N 1
ATOM 728 C CA . PRO A 1 100 ? 2.312 7.069 -3.235 1.00 74.56 100 PRO A CA 1
ATOM 729 C C . PRO A 1 100 ? 3.770 6.604 -3.215 1.00 74.56 100 PRO A C 1
ATOM 731 O O . PRO A 1 100 ? 4.648 7.258 -2.641 1.00 74.56 100 PRO A O 1
ATOM 734 N N . GLU A 1 101 ? 4.016 5.460 -3.849 1.00 70.25 101 GLU A N 1
ATOM 735 C CA . GLU A 1 101 ? 5.344 4.868 -3.910 1.00 70.25 101 GLU A CA 1
ATOM 736 C C . GLU A 1 101 ? 6.314 5.811 -4.626 1.00 70.25 101 GLU A C 1
ATOM 738 O O . GLU A 1 101 ? 6.031 6.369 -5.690 1.00 70.25 101 GLU A O 1
ATOM 743 N N . GLY A 1 102 ? 7.466 6.029 -3.992 1.00 66.38 102 GLY A N 1
ATOM 744 C CA . GLY A 1 102 ? 8.520 6.884 -4.517 1.00 66.38 102 GLY A CA 1
ATOM 745 C C . GLY A 1 102 ? 8.313 8.382 -4.308 1.00 66.38 102 GLY A C 1
ATOM 746 O O . GLY A 1 102 ? 9.018 9.136 -4.958 1.00 66.38 102 GLY A O 1
ATOM 747 N N . GLY A 1 103 ? 7.409 8.854 -3.441 1.00 63.97 103 GLY A N 1
ATOM 748 C CA . GLY A 1 103 ? 7.179 10.292 -3.182 1.00 63.97 103 GLY A CA 1
ATOM 749 C C . GLY A 1 103 ? 8.399 11.131 -2.742 1.00 63.97 103 GLY A C 1
ATOM 750 O O . GLY A 1 103 ? 8.285 12.350 -2.628 1.00 63.97 103 GLY A O 1
ATOM 751 N N . SER A 1 104 ? 9.565 10.522 -2.517 1.00 68.69 104 SER A N 1
ATOM 752 C CA . SER A 1 104 ? 10.824 11.237 -2.324 1.00 68.69 104 SER A CA 1
ATOM 753 C C . SER A 1 104 ? 11.351 11.820 -3.643 1.00 68.69 104 SER A C 1
ATOM 755 O O . SER A 1 104 ? 11.264 11.212 -4.712 1.00 68.69 104 SER A O 1
ATOM 757 N N . TYR A 1 105 ? 11.943 13.015 -3.567 1.00 67.25 105 TYR A N 1
ATOM 758 C CA . TYR A 1 105 ? 12.644 13.631 -4.703 1.00 67.25 105 TYR A CA 1
ATOM 759 C C . TYR A 1 105 ? 13.863 12.811 -5.149 1.00 67.25 105 TYR A C 1
ATOM 761 O O . TYR A 1 105 ? 14.205 12.805 -6.332 1.00 67.25 105 TYR A O 1
ATOM 769 N N . PHE A 1 106 ? 14.471 12.090 -4.206 1.00 74.00 106 PHE A N 1
ATOM 770 C CA . PHE A 1 106 ? 15.647 11.259 -4.416 1.00 74.00 106 PHE A CA 1
ATOM 771 C C . PHE A 1 106 ? 15.267 9.784 -4.393 1.00 74.00 106 PHE A C 1
ATOM 773 O O . PHE A 1 106 ? 14.488 9.343 -3.540 1.00 74.00 106 PHE A O 1
ATOM 780 N N . VAL A 1 107 ? 15.830 9.031 -5.330 1.00 73.50 107 VAL A N 1
ATOM 781 C CA . VAL A 1 107 ? 15.811 7.571 -5.321 1.00 73.50 107 VAL A CA 1
ATOM 782 C C . VAL A 1 107 ? 17.116 7.126 -4.676 1.00 73.50 107 VAL A C 1
ATOM 784 O O . VAL A 1 107 ? 18.189 7.606 -5.038 1.00 73.50 107 VAL A O 1
ATOM 787 N N . LEU A 1 108 ? 17.015 6.245 -3.684 1.00 71.31 108 LEU A N 1
ATOM 788 C CA . LEU A 1 108 ? 18.191 5.640 -3.075 1.00 71.31 108 LEU A CA 1
ATOM 789 C C . LEU A 1 108 ? 18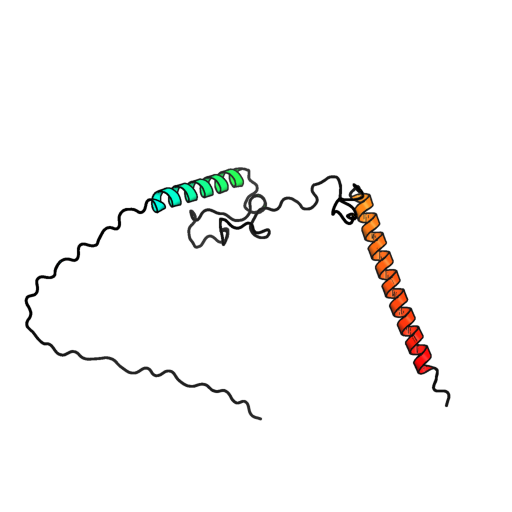.830 4.712 -4.111 1.00 71.31 108 LEU A C 1
ATOM 791 O O . LEU A 1 108 ? 18.160 3.793 -4.584 1.00 71.31 108 LEU A O 1
ATOM 795 N N . GLY A 1 109 ? 20.077 5.000 -4.489 1.00 68.00 109 GLY A N 1
ATOM 796 C CA . GLY A 1 109 ? 20.867 4.150 -5.375 1.00 68.00 109 GLY A CA 1
ATOM 797 C C . GLY A 1 109 ? 21.254 2.823 -4.719 1.00 68.00 109 GLY A C 1
ATOM 798 O O . GLY A 1 109 ? 20.663 2.402 -3.719 1.00 68.00 109 GLY A O 1
ATOM 799 N N . GLU A 1 110 ? 22.262 2.164 -5.287 1.00 70.62 110 GLU A N 1
ATOM 800 C CA . GLU A 1 110 ? 22.816 0.928 -4.732 1.00 70.62 110 GLU A CA 1
ATOM 801 C C . GLU A 1 110 ? 23.202 1.100 -3.259 1.00 70.62 110 GLU A C 1
ATOM 803 O O . GLU A 1 110 ? 23.532 2.196 -2.793 1.00 70.62 110 GLU A O 1
ATOM 808 N N . LYS A 1 111 ? 23.075 0.014 -2.498 1.00 74.94 111 LYS A N 1
ATOM 809 C CA . LYS A 1 111 ? 23.346 0.020 -1.063 1.00 74.94 111 LYS A CA 1
ATOM 810 C C . LYS A 1 111 ? 24.719 -0.572 -0.801 1.00 74.94 111 LYS A C 1
ATOM 812 O O . LYS A 1 111 ? 25.039 -1.625 -1.341 1.00 74.94 111 LYS A O 1
ATOM 817 N N . ASP A 1 112 ? 25.462 0.069 0.089 1.00 75.00 112 ASP A N 1
ATOM 818 C CA . ASP A 1 112 ? 26.687 -0.479 0.662 1.00 75.00 112 ASP A CA 1
ATOM 819 C C . ASP A 1 112 ? 26.419 -1.777 1.437 1.00 75.00 112 ASP A C 1
ATOM 821 O O . ASP A 1 112 ? 25.288 -2.073 1.839 1.00 75.00 112 ASP A O 1
ATOM 825 N N . GLU A 1 113 ? 27.492 -2.491 1.776 1.00 73.88 113 GLU A N 1
ATOM 826 C CA . GLU A 1 113 ? 27.483 -3.666 2.659 1.00 73.88 113 GLU A CA 1
ATOM 827 C C . GLU A 1 113 ? 26.835 -3.387 4.033 1.00 73.88 113 GLU A C 1
ATOM 829 O O . GLU A 1 113 ? 26.317 -4.289 4.688 1.00 73.88 113 GLU A O 1
ATOM 834 N N . GLN A 1 114 ? 26.816 -2.125 4.472 1.00 70.25 114 GLN A N 1
ATOM 835 C CA . GLN A 1 114 ? 26.177 -1.672 5.713 1.00 70.25 114 GLN A CA 1
ATOM 836 C C . GLN A 1 114 ? 24.758 -1.110 5.492 1.00 70.25 114 GLN A C 1
ATOM 838 O O . GLN A 1 114 ? 24.198 -0.462 6.380 1.00 70.25 114 GLN A O 1
ATOM 843 N N . GLY A 1 115 ? 24.169 -1.334 4.313 1.00 67.19 115 GLY A N 1
ATOM 844 C CA . GLY A 1 115 ? 22.782 -1.003 3.978 1.00 67.19 115 GLY A CA 1
ATOM 845 C C . GLY A 1 115 ? 22.496 0.488 3.780 1.00 67.19 115 GLY A C 1
ATOM 846 O O . GLY A 1 115 ? 21.327 0.878 3.699 1.00 67.19 115 GLY A O 1
ATOM 847 N N . ARG A 1 116 ? 23.536 1.328 3.717 1.00 72.19 116 ARG A N 1
ATOM 848 C CA . ARG A 1 116 ? 23.415 2.766 3.445 1.00 72.19 116 ARG A CA 1
ATOM 849 C C . ARG A 1 116 ? 23.354 2.997 1.935 1.00 72.19 116 ARG A C 1
ATOM 851 O O . ARG A 1 116 ? 24.031 2.285 1.205 1.00 72.19 116 ARG A O 1
ATOM 858 N N . PRO A 1 117 ? 22.545 3.952 1.459 1.00 71.12 117 PRO A N 1
ATOM 859 C CA . PRO A 1 117 ? 22.523 4.295 0.045 1.00 71.12 117 PRO A CA 1
ATOM 860 C C . PRO A 1 117 ? 23.823 5.011 -0.338 1.00 71.12 117 PRO A C 1
ATOM 862 O O . PRO A 1 117 ? 24.140 6.042 0.257 1.00 71.12 117 PRO A O 1
ATOM 865 N N . LEU A 1 118 ? 24.540 4.472 -1.326 1.00 69.88 118 LEU A N 1
ATOM 866 C CA . LEU A 1 118 ? 25.782 5.044 -1.860 1.00 69.88 118 LEU A CA 1
ATOM 867 C C . LEU A 1 118 ? 25.549 6.427 -2.468 1.00 69.88 118 LEU A C 1
ATOM 869 O O . LEU A 1 118 ? 26.349 7.342 -2.286 1.00 69.88 118 LEU A O 1
ATOM 873 N N . GLU A 1 119 ? 24.431 6.586 -3.178 1.00 73.94 119 GLU A N 1
ATOM 874 C CA . GLU A 1 119 ? 24.136 7.794 -3.939 1.00 73.94 119 GLU A CA 1
ATOM 875 C C . GLU A 1 119 ? 22.663 8.198 -3.814 1.00 73.94 119 GLU A C 1
ATOM 877 O O . GLU A 1 119 ? 21.744 7.371 -3.845 1.00 73.94 119 GLU A O 1
ATOM 882 N N . PHE A 1 120 ? 22.437 9.509 -3.705 1.00 75.19 120 PHE A N 1
ATOM 883 C CA . PHE A 1 120 ? 21.122 10.118 -3.871 1.00 75.19 120 PHE A CA 1
ATOM 884 C C . PHE A 1 120 ? 20.937 10.440 -5.350 1.00 75.19 120 PHE A C 1
ATOM 886 O O . PHE A 1 120 ? 21.356 11.497 -5.816 1.00 75.19 120 PHE A O 1
ATOM 893 N N . LEU A 1 121 ? 20.326 9.523 -6.094 1.00 74.62 121 LEU A N 1
ATOM 894 C CA . LEU A 1 121 ? 20.069 9.731 -7.514 1.00 74.62 121 LEU A CA 1
ATOM 895 C C . LEU A 1 121 ? 18.799 10.553 -7.699 1.00 74.62 121 LEU A C 1
ATOM 897 O O . LEU A 1 121 ? 17.791 10.366 -7.002 1.00 74.62 121 LEU A O 1
ATOM 901 N N . THR A 1 122 ? 18.815 11.441 -8.689 1.00 79.38 122 THR A N 1
ATOM 902 C CA . THR A 1 122 ? 17.565 12.023 -9.173 1.00 79.38 122 THR A CA 1
ATOM 903 C C . THR A 1 122 ? 16.737 10.946 -9.878 1.00 79.38 122 THR A C 1
ATOM 905 O O . THR A 1 122 ? 17.251 9.949 -10.389 1.00 79.38 122 THR A O 1
ATOM 908 N N . ARG A 1 123 ? 15.415 11.133 -9.955 1.00 73.31 123 ARG A N 1
ATOM 909 C CA . ARG A 1 123 ? 14.531 10.174 -10.645 1.00 73.31 123 ARG A CA 1
ATOM 910 C C . ARG A 1 123 ? 14.882 9.964 -12.123 1.00 73.31 123 ARG A C 1
ATOM 912 O O . ARG A 1 123 ? 14.604 8.889 -12.648 1.00 73.31 123 ARG A O 1
ATOM 919 N N . GLN A 1 124 ? 15.425 10.977 -12.802 1.00 78.88 124 GLN A N 1
ATOM 920 C CA . GLN A 1 124 ? 15.825 10.848 -14.207 1.00 78.88 124 GLN A CA 1
ATOM 921 C C . GLN A 1 124 ? 17.049 9.943 -14.343 1.00 78.88 124 GLN A C 1
ATOM 923 O O . GLN A 1 124 ? 17.027 9.010 -15.139 1.00 78.88 124 GLN A O 1
ATOM 928 N N . GLU A 1 125 ? 18.062 10.157 -13.506 1.00 81.12 125 GLU A N 1
ATOM 929 C CA . GLU A 1 125 ? 19.281 9.346 -13.496 1.00 81.12 125 GLU A CA 1
ATOM 930 C C . GLU A 1 125 ? 19.002 7.907 -13.057 1.00 81.12 125 GLU A C 1
ATOM 932 O O . GLU A 1 125 ? 19.503 6.974 -13.675 1.00 81.12 125 GLU A O 1
ATOM 937 N N . ALA A 1 126 ? 18.137 7.704 -12.057 1.00 81.31 126 ALA A N 1
ATOM 938 C CA . ALA A 1 126 ? 17.750 6.364 -11.617 1.00 81.31 126 ALA A CA 1
ATOM 939 C C . ALA A 1 126 ? 17.057 5.561 -12.734 1.00 81.31 126 ALA A C 1
ATOM 941 O O . ALA A 1 126 ? 17.324 4.373 -12.903 1.00 81.31 126 ALA A O 1
ATOM 942 N N . ARG A 1 127 ? 16.190 6.206 -13.530 1.00 80.50 127 ARG A N 1
ATOM 943 C CA . ARG A 1 127 ? 15.552 5.571 -14.698 1.00 80.50 127 ARG A CA 1
ATOM 944 C C . ARG A 1 127 ? 16.555 5.281 -15.807 1.00 80.50 127 ARG A C 1
ATOM 946 O O . ARG A 1 127 ? 16.469 4.222 -16.413 1.00 80.50 127 ARG A O 1
ATOM 953 N N . ALA A 1 128 ? 17.490 6.198 -16.054 1.00 85.25 128 ALA A N 1
ATOM 954 C CA . ALA A 1 128 ? 18.532 6.009 -17.055 1.00 85.25 128 ALA A CA 1
ATOM 955 C C . ALA A 1 128 ? 19.463 4.844 -16.689 1.00 85.25 128 ALA A C 1
ATOM 957 O O . ALA A 1 128 ? 19.702 3.989 -17.533 1.00 85.25 128 ALA A O 1
ATOM 958 N N . ARG A 1 129 ? 19.917 4.750 -15.429 1.00 82.44 129 ARG A N 1
ATOM 959 C CA . ARG A 1 129 ? 20.737 3.620 -14.960 1.00 82.44 129 ARG A CA 1
ATOM 960 C C . ARG A 1 129 ? 19.995 2.294 -15.040 1.00 82.44 129 ARG A C 1
ATOM 962 O O . ARG A 1 129 ? 20.575 1.321 -15.493 1.00 82.44 129 ARG A O 1
ATOM 969 N N . LYS A 1 130 ? 18.717 2.265 -14.652 1.00 84.44 130 LYS A N 1
ATOM 970 C CA . LYS A 1 130 ? 17.902 1.052 -14.761 1.00 84.44 130 LYS A CA 1
ATOM 971 C C . LYS A 1 130 ? 17.746 0.599 -16.219 1.00 84.44 130 LYS A C 1
ATOM 973 O O . LYS A 1 130 ? 17.923 -0.574 -16.506 1.00 84.44 130 LYS A O 1
ATOM 978 N N . ALA A 1 131 ? 17.474 1.531 -17.133 1.00 85.44 131 ALA A N 1
ATOM 979 C CA . ALA A 1 131 ? 17.385 1.217 -18.557 1.00 85.44 131 ALA A CA 1
ATOM 980 C C . ALA A 1 131 ? 18.729 0.731 -19.127 1.00 85.44 131 ALA A C 1
ATOM 982 O O . ALA A 1 131 ? 18.747 -0.170 -19.951 1.00 85.44 131 ALA A O 1
ATOM 983 N N . GLN A 1 132 ? 19.852 1.296 -18.669 1.00 82.81 132 GLN A N 1
ATOM 984 C CA . GLN A 1 132 ? 21.188 0.835 -19.057 1.00 82.81 132 GLN A CA 1
ATOM 985 C C . GLN A 1 132 ? 21.503 -0.559 -18.512 1.00 82.81 132 GLN A C 1
ATOM 987 O O . GLN A 1 132 ? 22.056 -1.364 -19.245 1.00 82.81 132 GLN A O 1
ATOM 992 N N . SER A 1 133 ? 21.144 -0.861 -17.260 1.00 80.12 133 SER A N 1
ATOM 993 C CA . SER A 1 133 ? 21.351 -2.198 -16.693 1.00 80.12 133 SER A CA 1
ATOM 994 C C . SER A 1 133 ? 20.455 -3.249 -17.342 1.00 80.12 133 SER A C 1
ATOM 996 O O . SER A 1 133 ? 20.887 -4.377 -17.514 1.00 80.12 133 SER A O 1
ATOM 998 N N . GLU A 1 134 ? 19.218 -2.887 -17.696 1.00 83.06 134 GLU A N 1
ATOM 999 C CA . GLU A 1 134 ? 18.305 -3.778 -18.424 1.00 83.06 134 GLU A CA 1
ATOM 1000 C C . GLU A 1 134 ? 18.819 -4.035 -19.846 1.00 83.06 134 GLU A C 1
ATOM 1002 O O . GLU A 1 134 ? 18.896 -5.186 -20.246 1.00 83.06 134 GLU A O 1
ATOM 1007 N N . ALA A 1 135 ? 19.274 -3.001 -20.563 1.00 85.75 135 ALA A N 1
ATOM 1008 C CA . ALA A 1 135 ? 19.881 -3.170 -21.885 1.00 85.75 135 ALA A CA 1
ATOM 1009 C C . ALA A 1 135 ? 21.177 -3.998 -21.838 1.00 85.75 135 ALA A C 1
ATOM 1011 O O . ALA A 1 135 ? 21.385 -4.847 -22.693 1.00 85.75 135 ALA A O 1
ATOM 1012 N N . ALA A 1 136 ? 22.025 -3.791 -20.826 1.00 84.38 136 ALA A N 1
ATOM 1013 C CA . ALA A 1 136 ? 23.232 -4.596 -20.643 1.00 84.38 136 ALA A CA 1
ATOM 1014 C C . ALA A 1 136 ? 22.906 -6.065 -20.321 1.00 84.38 136 ALA A C 1
ATOM 1016 O O . ALA A 1 136 ? 23.585 -6.955 -20.813 1.00 84.38 136 ALA A O 1
ATOM 1017 N N . ALA A 1 137 ? 21.858 -6.328 -19.532 1.00 83.19 137 ALA A N 1
ATOM 1018 C CA . ALA A 1 137 ? 21.403 -7.690 -19.255 1.00 83.19 137 ALA A CA 1
ATOM 1019 C C . ALA A 1 137 ? 20.818 -8.374 -20.503 1.00 83.19 137 ALA A C 1
ATOM 1021 O O . ALA A 1 137 ? 21.085 -9.548 -20.723 1.00 83.19 137 ALA A O 1
ATOM 1022 N N . GLU A 1 138 ? 20.063 -7.648 -21.334 1.00 84.25 138 GLU A N 1
ATOM 1023 C CA . GLU A 1 138 ? 19.581 -8.161 -22.626 1.00 84.25 138 GLU A CA 1
ATOM 1024 C C . GLU A 1 138 ? 20.751 -8.480 -23.575 1.00 84.25 138 GLU A C 1
ATOM 1026 O O . GLU A 1 138 ? 20.751 -9.531 -24.210 1.00 84.25 138 GLU A O 1
ATOM 1031 N N . GLU A 1 139 ? 21.782 -7.626 -23.625 1.00 84.38 139 GLU A N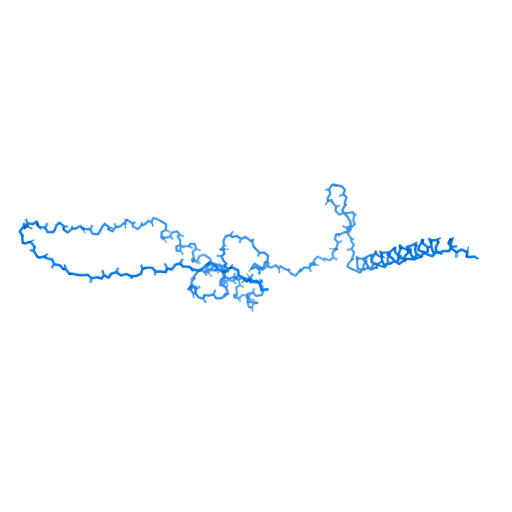 1
ATOM 1032 C CA . GLU A 1 139 ? 23.005 -7.890 -24.399 1.00 84.38 139 GLU A CA 1
ATOM 1033 C C . GLU A 1 139 ? 23.752 -9.138 -23.891 1.00 84.38 139 GLU A C 1
ATOM 1035 O O . GLU A 1 139 ? 24.190 -9.953 -24.701 1.00 84.38 139 GLU A O 1
ATOM 1040 N N . GLU A 1 140 ? 23.863 -9.331 -22.571 1.00 79.69 140 GLU A N 1
ATOM 1041 C CA . GLU A 1 140 ? 24.454 -10.544 -21.984 1.00 79.69 140 GLU A CA 1
ATOM 1042 C C . GLU A 1 140 ? 23.643 -11.808 -22.333 1.00 79.69 140 GLU A C 1
ATOM 1044 O O . GLU A 1 140 ? 24.228 -12.828 -22.701 1.00 79.69 140 GLU A O 1
ATOM 1049 N N . GLU A 1 141 ? 22.307 -11.749 -22.276 1.00 82.75 141 GLU A N 1
ATOM 1050 C CA . GLU A 1 141 ? 21.429 -12.863 -22.671 1.00 82.75 141 GLU A CA 1
ATOM 1051 C C . GLU A 1 141 ? 21.575 -13.210 -24.166 1.00 82.75 141 GLU A C 1
ATOM 1053 O O . GLU A 1 141 ? 21.646 -14.390 -24.528 1.00 82.75 141 GLU A O 1
ATOM 1058 N N . ASP A 1 142 ? 21.675 -12.200 -25.036 1.00 85.88 142 ASP A N 1
ATOM 1059 C CA . ASP A 1 142 ? 21.900 -12.379 -26.473 1.00 85.88 142 ASP A CA 1
ATOM 1060 C C . ASP A 1 142 ? 23.289 -12.984 -26.767 1.00 85.88 142 ASP A C 1
ATOM 1062 O O . ASP A 1 142 ? 23.421 -13.863 -27.628 1.00 85.88 142 ASP A O 1
ATOM 1066 N N . GLU A 1 143 ? 24.334 -12.561 -26.044 1.00 84.12 143 GLU A N 1
ATOM 1067 C CA . GLU A 1 143 ? 25.681 -13.136 -26.150 1.00 84.12 143 GLU A CA 1
ATOM 1068 C C . GLU A 1 143 ? 25.725 -14.599 -25.686 1.00 84.12 143 GLU A C 1
ATOM 1070 O O . GLU A 1 143 ? 26.344 -15.442 -26.348 1.00 84.12 143 GLU A O 1
ATOM 1075 N N . GLU A 1 144 ? 25.051 -14.930 -24.581 1.00 86.31 144 GLU A N 1
ATOM 1076 C CA . GLU A 1 144 ? 24.930 -16.308 -24.100 1.00 86.31 144 GLU A CA 1
ATOM 1077 C C . GLU A 1 144 ? 24.190 -17.192 -25.111 1.00 86.31 144 GLU A C 1
ATOM 1079 O O . GLU A 1 144 ? 24.665 -18.290 -25.430 1.00 86.31 144 GLU A O 1
ATOM 1084 N N . ALA A 1 145 ? 23.084 -16.700 -25.678 1.00 88.00 145 ALA A N 1
ATOM 1085 C CA . ALA A 1 145 ? 22.327 -17.406 -26.707 1.00 88.00 145 ALA A CA 1
ATOM 1086 C C . ALA A 1 145 ? 23.172 -17.657 -27.968 1.00 88.00 145 ALA A C 1
ATOM 1088 O O . ALA A 1 145 ? 23.172 -18.766 -28.514 1.00 88.00 145 ALA A O 1
ATOM 1089 N N . LEU A 1 146 ? 23.950 -16.662 -28.404 1.00 87.94 146 LEU A N 1
ATOM 1090 C CA . LEU A 1 146 ? 24.847 -16.786 -29.553 1.00 87.94 146 LEU A CA 1
ATOM 1091 C C . LEU A 1 146 ? 25.986 -17.779 -29.279 1.00 87.94 146 LEU A C 1
ATOM 1093 O O . LEU A 1 146 ? 26.330 -18.591 -30.142 1.00 87.94 146 LEU A O 1
ATOM 1097 N N . MET A 1 147 ? 26.562 -17.764 -28.076 1.00 83.56 147 MET A N 1
ATOM 1098 C CA . MET A 1 147 ? 27.600 -18.718 -27.670 1.00 83.56 147 MET A CA 1
ATOM 1099 C C . MET A 1 147 ? 27.062 -20.148 -27.554 1.00 83.56 147 MET A C 1
ATOM 1101 O O . MET A 1 147 ? 27.777 -21.105 -27.878 1.00 83.56 147 MET A O 1
ATOM 1105 N N . GLU A 1 148 ? 25.809 -20.319 -27.133 1.00 87.94 148 GLU A N 1
ATOM 1106 C CA . GLU A 1 148 ? 25.134 -21.615 -27.122 1.00 87.94 148 GLU A CA 1
ATOM 1107 C C . GLU A 1 148 ? 24.862 -22.127 -28.546 1.00 87.94 148 GLU A C 1
ATOM 1109 O O . GLU A 1 148 ? 25.155 -23.290 -28.848 1.00 87.94 148 GLU A O 1
ATOM 1114 N N . GLU A 1 149 ? 24.398 -21.263 -29.455 1.00 86.44 149 GLU A N 1
ATOM 1115 C CA . GLU A 1 149 ? 24.228 -21.603 -30.872 1.00 86.44 149 GLU A CA 1
ATOM 1116 C C . GLU A 1 149 ? 25.566 -21.988 -31.521 1.00 86.44 149 GLU A C 1
ATOM 1118 O O . GLU A 1 149 ? 25.671 -23.014 -32.202 1.00 86.44 149 GLU A O 1
ATOM 1123 N N . PHE A 1 150 ? 26.625 -21.222 -31.255 1.00 87.81 150 PHE A N 1
ATOM 1124 C CA . PHE A 1 150 ? 27.966 -21.516 -31.748 1.00 87.81 150 PHE A CA 1
ATOM 1125 C C . PHE A 1 150 ? 28.485 -22.861 -31.221 1.00 87.81 150 PHE A C 1
ATOM 1127 O O . PHE A 1 150 ? 29.002 -23.679 -31.989 1.00 87.81 150 PHE A O 1
ATOM 1134 N N . ARG A 1 151 ? 28.290 -23.145 -29.925 1.00 86.50 151 ARG A N 1
ATOM 1135 C CA . ARG A 1 151 ? 28.620 -24.446 -29.323 1.00 86.50 151 ARG A CA 1
ATOM 1136 C C . ARG A 1 151 ? 27.860 -25.587 -30.006 1.00 86.50 151 ARG A C 1
ATOM 1138 O O . ARG A 1 151 ? 28.456 -26.635 -30.256 1.00 86.50 151 ARG A O 1
ATOM 1145 N N . ARG A 1 152 ? 26.580 -25.388 -30.331 1.00 87.88 152 ARG A N 1
ATOM 1146 C CA . ARG A 1 152 ? 25.754 -26.369 -31.050 1.00 87.88 152 ARG A CA 1
ATOM 1147 C C . ARG A 1 152 ? 26.265 -26.626 -32.473 1.00 87.88 152 ARG A C 1
ATOM 1149 O O . ARG A 1 152 ? 26.385 -27.781 -32.880 1.00 87.88 152 ARG A O 1
ATOM 1156 N N . LEU A 1 153 ? 26.634 -25.579 -33.208 1.00 83.94 153 LEU A N 1
ATOM 1157 C CA . LEU A 1 153 ? 27.216 -25.709 -34.550 1.00 83.94 153 LEU A CA 1
ATOM 1158 C C . LEU A 1 153 ? 28.548 -26.473 -34.538 1.00 83.94 153 LEU A C 1
ATOM 1160 O O . LEU A 1 153 ? 28.793 -27.304 -35.412 1.00 83.94 153 LEU A O 1
ATOM 1164 N N . LEU A 1 154 ? 29.389 -26.246 -33.526 1.00 84.62 154 LEU A N 1
ATOM 1165 C CA . LEU A 1 154 ? 30.637 -26.991 -33.333 1.00 84.62 154 LEU A CA 1
ATOM 1166 C C . LEU A 1 154 ? 30.405 -28.473 -33.010 1.00 84.62 154 LEU A C 1
ATOM 1168 O O . LEU A 1 154 ? 31.187 -29.310 -33.461 1.00 84.62 154 LEU A O 1
ATOM 1172 N N . SER A 1 155 ? 29.349 -28.817 -32.263 1.00 78.94 155 SER A N 1
ATOM 1173 C CA . SER A 1 155 ? 29.007 -30.225 -32.016 1.00 78.94 155 SER A CA 1
ATOM 1174 C C . SER A 1 155 ? 28.480 -30.945 -33.259 1.00 78.94 155 SER A C 1
ATOM 1176 O O . SER A 1 155 ? 28.763 -32.130 -33.431 1.00 78.94 155 SER A O 1
ATOM 1178 N N . ASP A 1 156 ? 27.773 -30.240 -34.146 1.00 74.56 156 ASP A N 1
ATOM 1179 C CA . ASP A 1 156 ? 27.193 -30.825 -35.363 1.00 74.56 156 ASP A CA 1
ATOM 1180 C C . ASP A 1 156 ? 28.204 -30.892 -36.530 1.00 74.56 156 ASP A C 1
ATOM 1182 O O . ASP A 1 156 ? 28.134 -31.792 -37.368 1.00 74.56 156 ASP A O 1
ATOM 1186 N N . GLY A 1 157 ? 29.211 -30.009 -36.555 1.00 60.97 157 GLY A N 1
ATOM 1187 C CA . GLY A 1 157 ? 30.264 -29.955 -37.582 1.00 60.97 157 GLY A CA 1
ATOM 1188 C C . GLY A 1 157 ? 31.308 -31.085 -37.548 1.00 60.97 157 GLY A C 1
ATOM 1189 O O . GLY A 1 157 ? 32.230 -31.088 -38.361 1.00 60.97 157 GLY A O 1
ATOM 1190 N N . GLY A 1 158 ? 31.187 -32.048 -36.627 1.00 53.16 158 GLY A N 1
ATOM 1191 C CA . GLY A 1 158 ? 32.091 -33.200 -36.499 1.00 53.16 158 GLY A CA 1
ATOM 1192 C C . GLY A 1 158 ? 31.718 -34.428 -37.340 1.00 53.16 158 GLY A C 1
ATOM 1193 O O . GLY A 1 158 ? 32.436 -35.427 -37.295 1.00 53.16 158 GLY A O 1
ATOM 1194 N N . ARG A 1 159 ? 30.612 -34.393 -38.094 1.00 55.12 159 ARG A N 1
ATOM 1195 C CA . ARG A 1 159 ? 30.181 -35.506 -38.953 1.00 55.12 159 ARG A CA 1
ATOM 1196 C C . ARG A 1 159 ? 30.450 -35.182 -40.422 1.00 55.12 159 ARG A C 1
ATOM 1198 O O . ARG A 1 159 ? 29.558 -34.793 -41.167 1.00 55.12 159 ARG A O 1
ATOM 1205 N N . VAL A 1 160 ? 31.716 -35.312 -40.806 1.00 52.78 160 VAL A N 1
ATOM 1206 C CA . VAL A 1 160 ? 32.130 -35.391 -42.210 1.00 52.78 160 VAL A CA 1
ATOM 1207 C C . VAL A 1 160 ? 32.035 -36.870 -42.594 1.00 52.78 160 VAL A C 1
ATOM 1209 O O . VAL A 1 160 ? 32.835 -37.666 -42.102 1.00 52.78 160 VAL A O 1
ATOM 1212 N N . ASP A 1 161 ? 31.005 -37.235 -43.363 1.00 46.25 161 ASP A N 1
ATOM 1213 C CA . ASP A 1 161 ? 30.937 -38.533 -44.057 1.00 46.25 161 ASP A CA 1
ATOM 1214 C C . ASP A 1 161 ? 32.039 -38.641 -45.130 1.00 46.25 161 ASP A C 1
ATOM 1216 O O . ASP A 1 161 ? 32.359 -37.606 -45.766 1.00 46.25 161 ASP A O 1
#

pLDDT: mean 70.26, std 13.69, range [39.88, 88.0]

Foldseek 3Di:
DDDDDDDDDDDDDDDDDDDDDDDDPDDPPPPPPPPPPPPPVVVVVVVVLVVQVVLQCVQCVVPPPCQAAFAGLHCVVDPPDPRHDPHSPDDDPRRGGDPDPPPDQFDQDDADPVRHRPDGDGPVVVVVVVVVVVVVVVVVVVVVVVVVVVVVCVVVVPDDD

Radius of gyration: 35.5 Å; chains: 1; bounding box: 77×64×88 Å

Sequence (161 aa):
MLPVACASSAAVSPRAPAGPSTGGIGVPLVLGRRIAPPSMNFFSDFMAELDAFADDAVGRRMGNGAKFYGKRKSSFYGADDTQKKADPKSSSREEDYSGPEGGSYFVLGEKDEQGRPLEFLTRQEARARKAQSEAAAEEEEDEEALMEEFRRLLSDGGRVD

Secondary structure (DSSP, 8-state):
---------------------------------------THHHHHHHHHHHHHHHHHHHHHTTTHHHHH-SB---TT-TT-TTB-S-TTS--TTTS--PPTT-SSEEE-SBPTTS-BS-EEEHHHHHHHHHHHHHHHHHHHHHHHHHHHHHHHHHHTT---